Protein AF-A0A1N6FRD1-F1 (afdb_monomer_lite)

Radius of gyration: 13.16 Å; chains: 1; bounding box: 26×31×36 Å

pLDDT: mean 85.21, std 8.02, range [44.19, 94.06]

Sequence (116 aa):
MHHGQKWLKFKKDGYCGSVSIRTSSGIEFNSDPEYNDKHIHDAVLEMDPEYTYVKVIHEGFKGSSESVASIALDDNFQANQDALDNAILEGLAHQRIFREANTGAIVQFGYKLEDI

Foldseek 3Di:
DCDVVLVVVCVVLPFAFKKWFQDPVGIDIDHDPVDDCVLVVVLVCVLDVLWGMKTKGLDDDPDDQPPAAEFEDDPDSVVSNVRVVVVVVVPCVVVQWHQHNPRRIIMHIGNDPVRD

Secondary structure (DSSP, 8-state):
--SHHHHHHHHHTT-EEEEEEEETTEEEEEE-TT---HHHHHHHHHH-TT--EEEEEEE---S--TTSPEE---S-HHHHHHHHHHHHHTTHHHH-EEEETTT-PEEEEESSGGG-

Structure (mmCIF, N/CA/C/O backbone):
data_AF-A0A1N6FRD1-F1
#
_entry.id   AF-A0A1N6FRD1-F1
#
loop_
_atom_site.group_PDB
_atom_site.id
_atom_site.type_symbol
_atom_site.label_atom_id
_atom_site.label_alt_id
_atom_site.label_comp_id
_atom_site.label_asym_id
_atom_site.label_entity_id
_atom_site.label_seq_id
_atom_site.pdbx_PDB_ins_code
_atom_site.Cartn_x
_atom_site.Cartn_y
_atom_site.Cartn_z
_atom_site.occupancy
_atom_site.B_iso_or_equiv
_atom_site.auth_seq_id
_atom_site.auth_comp_id
_atom_site.auth_asym_id
_atom_site.auth_atom_id
_atom_site.pdbx_PDB_model_num
ATOM 1 N N . MET A 1 1 ? -11.134 -1.876 19.668 1.00 44.19 1 MET A N 1
ATOM 2 C CA . MET A 1 1 ? -10.025 -2.811 19.978 1.00 44.19 1 MET A CA 1
ATOM 3 C C . MET A 1 1 ? -9.856 -3.881 18.879 1.00 44.19 1 MET A C 1
ATOM 5 O O . MET A 1 1 ? -9.800 -5.063 19.189 1.00 44.19 1 MET A O 1
ATOM 9 N N . HIS A 1 2 ? -9.744 -3.511 17.593 1.00 57.19 2 HIS A N 1
ATOM 10 C CA . HIS A 1 2 ? -9.724 -4.491 16.478 1.00 57.19 2 HIS A CA 1
ATOM 11 C C . HIS 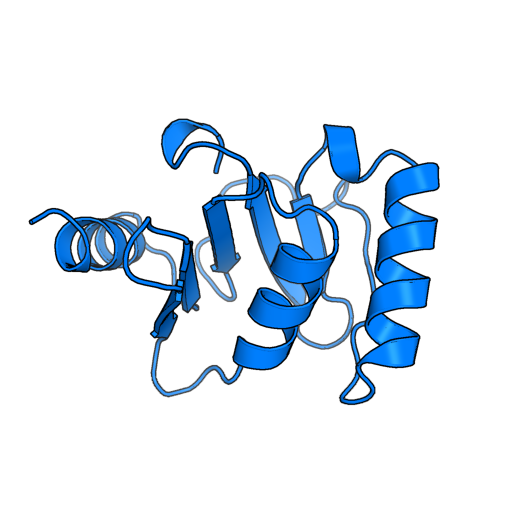A 1 2 ? -8.576 -4.268 15.476 1.00 57.19 2 HIS A C 1
ATOM 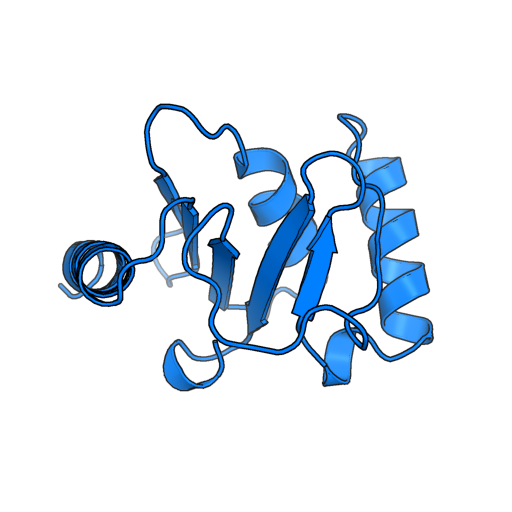13 O O . HIS A 1 2 ? -8.716 -4.569 14.295 1.00 57.19 2 HIS A O 1
ATOM 19 N N . HIS A 1 3 ? -7.454 -3.693 15.916 1.00 63.12 3 HIS A N 1
ATOM 20 C CA . HIS A 1 3 ? -6.396 -3.226 15.008 1.00 63.12 3 HIS A CA 1
ATOM 21 C C . HIS A 1 3 ? -5.334 -4.313 14.787 1.00 63.12 3 HIS A C 1
ATOM 23 O O . HIS A 1 3 ? -5.175 -4.803 13.671 1.00 63.12 3 HIS A O 1
ATOM 29 N N . GLY A 1 4 ? -4.751 -4.848 15.868 1.00 65.38 4 GLY A N 1
ATOM 30 C CA . GLY A 1 4 ? -3.848 -6.007 15.793 1.00 65.38 4 GLY A CA 1
ATOM 31 C C . GLY A 1 4 ? -4.504 -7.277 15.229 1.00 65.38 4 GLY A C 1
ATOM 32 O O . GLY A 1 4 ? -3.835 -8.109 14.629 1.00 65.38 4 GLY A O 1
ATOM 33 N N . GLN A 1 5 ? -5.830 -7.416 15.339 1.00 76.94 5 GLN A N 1
ATOM 34 C CA . GLN A 1 5 ? -6.559 -8.553 14.763 1.00 76.94 5 GLN A CA 1
ATOM 35 C C . GLN A 1 5 ? -6.529 -8.572 13.228 1.00 76.94 5 GLN A C 1
ATOM 37 O O . GLN A 1 5 ? -6.511 -9.655 12.647 1.00 76.94 5 GLN A O 1
ATOM 42 N N . LYS A 1 6 ? -6.499 -7.405 12.571 1.00 80.06 6 LYS A N 1
ATOM 43 C CA . LYS A 1 6 ? -6.466 -7.313 11.103 1.00 80.06 6 LYS A CA 1
ATOM 44 C C . LYS A 1 6 ? -5.098 -7.685 10.551 1.00 80.06 6 LYS A C 1
ATOM 46 O O . LYS A 1 6 ? -5.024 -8.466 9.611 1.00 80.06 6 LYS A O 1
ATOM 51 N N . TRP A 1 7 ? -4.032 -7.231 11.206 1.00 84.81 7 TRP A N 1
ATOM 52 C CA . TRP A 1 7 ? -2.670 -7.672 10.908 1.00 84.81 7 TRP A CA 1
ATOM 53 C C . TRP A 1 7 ? -2.485 -9.180 11.130 1.00 84.81 7 TRP A C 1
ATOM 55 O O . TRP A 1 7 ? -1.960 -9.885 10.274 1.00 84.81 7 TRP A O 1
ATOM 65 N N . LEU A 1 8 ? -3.002 -9.716 12.241 1.00 82.94 8 LEU A N 1
ATOM 66 C CA . LEU A 1 8 ? -2.982 -11.161 12.485 1.00 82.94 8 LEU A CA 1
ATOM 67 C C . LEU A 1 8 ? -3.761 -11.942 11.422 1.00 82.94 8 LEU A C 1
ATOM 69 O O . LEU A 1 8 ? -3.340 -13.034 11.051 1.00 82.94 8 LEU A O 1
ATOM 73 N N . LYS A 1 9 ? -4.890 -11.410 10.940 1.00 82.50 9 LYS A N 1
ATOM 74 C CA . LYS A 1 9 ? -5.644 -12.017 9.839 1.00 82.50 9 LYS A CA 1
ATOM 75 C C . LYS A 1 9 ? -4.843 -11.993 8.535 1.00 82.50 9 LYS A C 1
ATOM 77 O O . LYS A 1 9 ? -4.736 -13.038 7.911 1.00 82.50 9 LYS A O 1
ATOM 82 N N . PHE A 1 10 ? -4.227 -10.861 8.190 1.00 84.56 10 PHE A N 1
ATOM 83 C CA . PHE A 1 10 ? -3.366 -10.724 7.010 1.00 84.56 10 PHE A CA 1
ATOM 84 C C . PHE A 1 10 ? -2.299 -11.828 6.960 1.00 84.56 10 PHE A C 1
ATOM 86 O O . PHE A 1 10 ? -2.224 -12.568 5.981 1.00 84.56 10 PHE A O 1
ATOM 93 N N . LYS A 1 11 ? -1.582 -12.047 8.071 1.00 85.75 11 LYS A N 1
ATOM 94 C CA . LYS A 1 11 ? -0.617 -13.155 8.164 1.00 85.75 11 LYS A CA 1
ATOM 95 C C . LYS A 1 11 ? -1.270 -14.537 8.092 1.00 85.75 11 LYS A C 1
ATOM 97 O O . LYS A 1 11 ? -0.746 -15.431 7.438 1.00 85.75 11 LYS A O 1
ATOM 102 N N . LYS A 1 12 ? -2.406 -14.747 8.772 1.00 85.44 12 LYS A N 1
ATOM 103 C CA . LYS A 1 12 ? -3.127 -16.039 8.768 1.00 85.44 12 LYS A CA 1
ATOM 104 C C . LYS A 1 12 ? -3.635 -16.434 7.383 1.00 85.44 12 LYS A C 1
ATOM 106 O O . LYS A 1 12 ? -3.698 -17.625 7.093 1.00 85.44 12 LYS A O 1
ATOM 111 N N . ASP A 1 13 ? -3.980 -15.459 6.550 1.00 84.50 13 ASP A N 1
ATOM 112 C CA . ASP A 1 13 ? -4.431 -15.691 5.178 1.00 84.50 13 ASP A CA 1
ATOM 113 C C . ASP A 1 13 ? -3.266 -16.066 4.232 1.00 84.50 13 ASP A C 1
ATOM 115 O O . ASP A 1 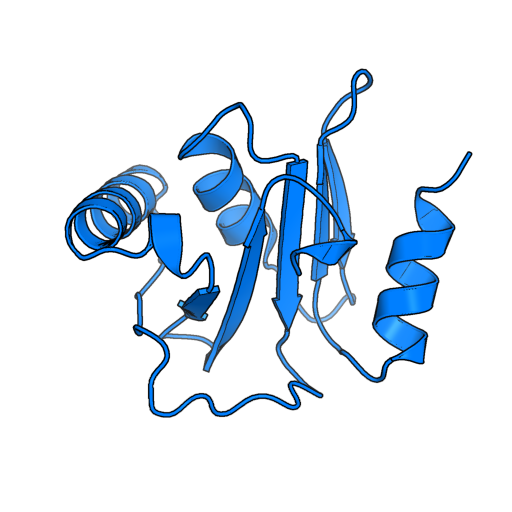13 ? -3.511 -16.519 3.104 1.00 84.50 13 ASP A O 1
ATOM 119 N N . GLY A 1 14 ? -2.025 -15.970 4.731 1.00 85.75 14 GLY A N 1
ATOM 120 C CA . GLY A 1 14 ? -0.784 -16.364 4.066 1.00 85.75 14 GLY A CA 1
ATOM 121 C C . GLY A 1 14 ? -0.059 -15.219 3.365 1.00 85.75 14 GLY A C 1
ATOM 122 O O . GLY A 1 14 ? 0.785 -15.497 2.519 1.00 85.75 14 GLY A O 1
ATOM 123 N N . TYR A 1 15 ? -0.406 -13.964 3.664 1.00 89.44 15 TYR A N 1
ATOM 124 C CA . TYR A 1 15 ? 0.228 -12.803 3.047 1.00 89.44 15 TYR A CA 1
ATOM 125 C C . TYR A 1 15 ? 1.477 -12.361 3.821 1.00 89.44 15 TYR A C 1
ATOM 127 O O . TYR A 1 15 ? 1.441 -12.282 5.053 1.00 89.44 15 TYR A O 1
ATOM 135 N N . CYS A 1 16 ? 2.532 -12.005 3.085 1.00 91.56 16 CYS A N 1
ATOM 136 C CA . CYS A 1 16 ? 3.701 -11.277 3.593 1.00 91.56 16 CYS A CA 1
ATOM 137 C C . CYS A 1 16 ? 3.695 -9.864 3.000 1.00 91.56 16 CYS A C 1
ATOM 139 O O . CYS A 1 16 ? 3.428 -9.698 1.803 1.00 91.56 16 CYS A O 1
ATOM 141 N N . GLY A 1 17 ? 3.950 -8.845 3.821 1.00 92.75 17 GLY A N 1
ATOM 142 C CA . GLY A 1 17 ? 3.901 -7.456 3.369 1.00 92.75 17 GLY A CA 1
ATOM 143 C C . GLY A 1 17 ? 3.543 -6.474 4.474 1.00 92.75 17 GLY A C 1
ATOM 144 O O . GLY A 1 17 ? 4.059 -6.547 5.589 1.00 92.75 17 GLY A O 1
ATOM 145 N N . SER A 1 18 ? 2.644 -5.542 4.171 1.00 93.25 18 SER A N 1
ATOM 146 C CA . SER A 1 18 ? 2.274 -4.471 5.093 1.00 93.25 18 SER A CA 1
ATOM 147 C C . SER A 1 18 ? 0.822 -4.017 4.941 1.00 93.25 18 SER A C 1
ATOM 149 O O . SER A 1 18 ? 0.178 -4.209 3.911 1.00 93.25 18 SER A O 1
ATOM 151 N N . VAL A 1 19 ? 0.270 -3.419 5.995 1.00 92.31 19 VAL A N 1
ATOM 152 C CA . VAL A 1 19 ? -1.111 -2.931 6.058 1.00 92.31 19 VAL A CA 1
ATOM 153 C C . VAL A 1 19 ? -1.189 -1.620 6.837 1.00 92.31 19 VAL A C 1
ATOM 155 O O . VAL A 1 19 ? -0.656 -1.512 7.945 1.00 92.31 19 VAL A O 1
ATOM 158 N N . SER A 1 20 ? -1.911 -0.647 6.285 1.00 91.62 20 SER A N 1
ATOM 159 C CA . SER A 1 20 ? -2.317 0.574 6.975 1.00 91.62 20 SER A CA 1
ATOM 160 C C . SER A 1 20 ? -3.820 0.644 7.152 1.00 91.62 20 SER A C 1
ATOM 162 O O . SER A 1 20 ? -4.594 0.231 6.286 1.00 91.62 20 SER A O 1
ATOM 164 N N . ILE A 1 21 ? -4.230 1.200 8.289 1.00 90.00 21 ILE A N 1
ATOM 165 C CA . ILE A 1 21 ? -5.631 1.436 8.621 1.00 90.00 21 ILE A CA 1
ATOM 166 C C . ILE A 1 21 ? -5.769 2.872 9.123 1.00 90.00 21 ILE A C 1
ATOM 168 O O . ILE A 1 21 ? -5.202 3.229 10.156 1.00 90.00 21 ILE A O 1
ATOM 172 N N . ARG A 1 22 ? -6.552 3.692 8.421 1.00 87.56 22 ARG A N 1
ATOM 173 C CA . ARG A 1 22 ? -6.960 5.018 8.894 1.00 87.56 22 ARG A CA 1
ATOM 174 C C . ARG A 1 22 ? -8.154 4.857 9.832 1.00 87.56 22 ARG A C 1
ATOM 176 O O . ARG A 1 22 ? -9.166 4.240 9.500 1.00 87.56 22 ARG A O 1
ATOM 183 N N . THR A 1 23 ? -8.028 5.417 11.026 1.00 82.88 23 THR A N 1
ATOM 184 C CA . THR A 1 23 ? -9.063 5.442 12.063 1.00 82.88 23 THR A CA 1
ATOM 185 C C . THR A 1 23 ? -9.303 6.879 12.515 1.00 82.88 23 THR A C 1
ATOM 187 O O . THR A 1 23 ? -8.515 7.777 12.220 1.00 82.88 23 THR A O 1
ATOM 190 N N . SER A 1 24 ? -10.348 7.107 13.312 1.00 81.19 24 SER A N 1
ATOM 191 C CA . SER A 1 24 ? -10.585 8.405 13.960 1.00 81.19 24 SER A CA 1
ATOM 192 C C . SER A 1 24 ? -9.436 8.865 14.870 1.00 81.19 24 SER A C 1
ATOM 194 O O . SER A 1 24 ? -9.384 10.031 15.241 1.00 81.19 24 SER A O 1
ATOM 196 N N . SER A 1 25 ? -8.541 7.954 15.267 1.00 81.50 25 SER A N 1
ATOM 197 C CA . SER A 1 25 ? -7.403 8.226 16.151 1.00 81.50 25 SER A CA 1
ATOM 198 C C . SER A 1 25 ? -6.075 8.397 15.402 1.00 81.50 25 SER A C 1
ATOM 200 O O . SER A 1 25 ? -5.057 8.628 16.047 1.00 81.50 25 SER A O 1
ATOM 202 N N . GLY A 1 26 ? -6.074 8.290 14.069 1.00 84.69 26 GLY A N 1
ATOM 203 C CA . GLY A 1 26 ? -4.881 8.384 13.225 1.00 84.69 26 GLY A CA 1
ATOM 204 C C . GLY A 1 26 ? -4.723 7.192 12.280 1.00 84.69 26 GLY A C 1
ATOM 205 O O . GLY A 1 26 ? -5.619 6.353 12.159 1.00 84.69 26 GLY A O 1
ATOM 206 N N . ILE A 1 27 ? -3.575 7.131 11.604 1.00 87.06 27 ILE A N 1
ATOM 207 C CA . ILE A 1 27 ? -3.200 6.032 10.706 1.00 87.06 27 ILE A CA 1
ATOM 208 C C . ILE A 1 27 ? -2.304 5.062 11.473 1.00 87.06 27 ILE A C 1
ATOM 210 O O . ILE A 1 27 ? -1.276 5.453 12.022 1.00 87.06 27 ILE A O 1
ATOM 214 N N . GLU A 1 28 ? -2.691 3.792 11.501 1.00 88.81 28 GLU A N 1
ATOM 215 C CA . GLU A 1 28 ? -1.877 2.714 12.053 1.00 88.81 28 GLU A CA 1
ATOM 216 C C . GLU A 1 28 ? -1.239 1.919 10.925 1.00 88.81 28 GLU A C 1
ATOM 218 O O . GLU A 1 28 ? -1.948 1.388 10.074 1.00 88.81 28 GLU A O 1
ATOM 223 N N . PHE A 1 29 ? 0.082 1.787 10.967 1.00 90.12 29 PHE A N 1
ATOM 224 C CA . PHE A 1 29 ? 0.869 1.025 10.004 1.00 90.12 29 PHE A CA 1
ATOM 225 C C . PHE A 1 29 ? 1.453 -0.219 10.677 1.00 90.12 29 PHE A C 1
ATOM 227 O O . PHE A 1 29 ? 2.066 -0.128 11.741 1.00 90.12 29 PHE A O 1
ATOM 234 N N . ASN A 1 30 ? 1.262 -1.383 10.060 1.00 91.12 30 ASN A N 1
ATOM 235 C CA . ASN A 1 30 ? 1.888 -2.642 10.455 1.00 91.12 30 ASN A CA 1
ATOM 236 C C . ASN A 1 30 ? 2.589 -3.235 9.234 1.00 91.12 30 ASN A C 1
ATOM 238 O O . ASN A 1 30 ? 2.005 -3.281 8.157 1.00 91.12 30 ASN A O 1
ATOM 242 N N . SER A 1 31 ? 3.817 -3.710 9.403 1.00 90.69 31 SER A N 1
ATOM 243 C CA . SER A 1 31 ? 4.621 -4.273 8.318 1.00 90.69 31 SER A CA 1
ATOM 244 C C . SER A 1 31 ? 5.432 -5.449 8.819 1.00 90.69 31 SER A C 1
ATOM 246 O O . SER A 1 31 ? 5.809 -5.492 9.996 1.00 90.69 31 SER A O 1
ATOM 248 N N . ASP A 1 32 ? 5.723 -6.392 7.929 1.00 90.31 32 ASP A N 1
ATOM 249 C CA . ASP A 1 32 ? 6.830 -7.307 8.156 1.00 90.31 32 ASP A CA 1
ATOM 250 C C . ASP A 1 32 ? 8.156 -6.517 8.112 1.00 90.31 32 ASP A C 1
ATOM 252 O O . ASP A 1 32 ? 8.262 -5.528 7.379 1.00 90.31 32 ASP A O 1
ATOM 256 N N . PRO A 1 33 ? 9.164 -6.890 8.928 1.00 85.25 33 PRO A N 1
ATOM 257 C CA . PRO A 1 33 ? 10.369 -6.076 9.132 1.00 85.25 33 PRO A CA 1
ATOM 258 C C . PRO A 1 33 ? 11.225 -5.879 7.877 1.00 85.25 33 PRO A C 1
ATOM 260 O O . PRO A 1 33 ? 12.051 -4.973 7.835 1.00 85.25 33 PRO A O 1
ATOM 263 N N . GLU A 1 34 ? 11.067 -6.762 6.895 1.00 86.62 34 GLU A N 1
ATOM 264 C CA . GLU A 1 34 ? 11.823 -6.766 5.645 1.00 86.62 34 GLU A CA 1
ATOM 265 C C . GLU A 1 34 ? 11.259 -5.816 4.580 1.00 86.62 34 GLU A C 1
ATOM 267 O O . GLU A 1 34 ? 11.977 -5.474 3.643 1.00 86.62 34 GLU A O 1
ATOM 272 N N . TYR A 1 35 ? 10.018 -5.340 4.742 1.00 86.25 35 TYR A N 1
ATOM 273 C CA . TYR A 1 35 ? 9.372 -4.441 3.787 1.00 86.25 35 TYR A CA 1
ATOM 274 C C . TYR A 1 35 ? 9.261 -3.024 4.346 1.00 86.25 35 TYR A C 1
ATOM 276 O O . TYR A 1 35 ? 8.820 -2.804 5.477 1.00 86.25 35 TYR A O 1
ATOM 284 N N . ASN A 1 36 ? 9.651 -2.043 3.532 1.00 84.19 36 ASN A N 1
ATOM 285 C CA . ASN A 1 36 ? 9.593 -0.622 3.869 1.00 84.19 36 ASN A CA 1
ATOM 286 C C . ASN A 1 36 ? 8.583 0.112 2.981 1.00 84.19 36 ASN A C 1
ATOM 288 O O . ASN A 1 36 ? 8.922 1.011 2.214 1.00 84.19 36 ASN A O 1
ATOM 292 N N . ASP A 1 37 ? 7.317 -0.274 3.095 1.00 89.94 37 ASP A N 1
ATOM 293 C CA . ASP A 1 37 ? 6.276 0.192 2.176 1.00 89.94 37 ASP A CA 1
ATOM 294 C C . ASP A 1 37 ? 5.592 1.486 2.633 1.00 89.94 37 ASP A C 1
ATOM 296 O O . ASP A 1 37 ? 4.633 1.920 2.003 1.00 89.94 37 ASP A O 1
ATOM 300 N N . LYS A 1 38 ? 6.015 2.111 3.744 1.00 88.44 38 LYS A N 1
ATOM 301 C CA . LYS A 1 38 ? 5.263 3.222 4.363 1.00 88.44 38 LYS A CA 1
ATOM 302 C C . LYS A 1 38 ? 4.946 4.347 3.366 1.00 88.44 38 LYS A C 1
ATOM 304 O O . LYS A 1 38 ? 3.844 4.883 3.383 1.00 88.44 38 LYS A O 1
ATOM 309 N N . HIS A 1 39 ? 5.883 4.650 2.473 1.00 87.00 39 HIS A N 1
ATOM 310 C CA . HIS A 1 39 ? 5.717 5.641 1.412 1.00 87.00 39 HIS A CA 1
ATOM 311 C C . HIS A 1 39 ? 4.562 5.305 0.447 1.00 87.00 39 HIS A C 1
ATOM 313 O O . HIS A 1 39 ? 3.832 6.208 0.051 1.00 87.00 39 HIS A O 1
ATOM 319 N N . ILE A 1 40 ? 4.343 4.022 0.130 1.00 90.25 40 ILE A N 1
ATOM 320 C CA . ILE A 1 40 ? 3.217 3.542 -0.690 1.00 90.25 40 ILE A CA 1
ATOM 321 C C . ILE A 1 40 ? 1.897 3.793 0.042 1.00 90.25 40 ILE A C 1
ATOM 323 O O . ILE A 1 40 ? 0.949 4.312 -0.540 1.00 90.25 40 ILE A O 1
ATOM 327 N N . HIS A 1 41 ? 1.836 3.448 1.332 1.00 92.06 41 HIS A N 1
ATOM 328 C CA . HIS A 1 41 ? 0.632 3.658 2.143 1.00 92.06 41 HIS A CA 1
ATOM 329 C C . HIS A 1 41 ? 0.277 5.133 2.264 1.00 92.06 41 HIS A C 1
ATOM 331 O O . HIS A 1 41 ? -0.888 5.486 2.102 1.00 92.06 41 HIS A O 1
ATOM 337 N N . ASP A 1 42 ? 1.274 5.978 2.525 1.00 89.25 42 ASP A N 1
ATOM 338 C CA . ASP A 1 42 ? 1.082 7.422 2.604 1.00 89.25 42 ASP A CA 1
ATOM 339 C C . ASP A 1 42 ? 0.584 7.960 1.254 1.00 89.25 42 ASP A C 1
ATOM 341 O O . ASP A 1 42 ? -0.438 8.633 1.213 1.00 89.25 42 ASP A O 1
ATOM 345 N N . ALA A 1 43 ? 1.230 7.589 0.142 1.00 88.69 43 ALA A N 1
ATOM 346 C CA . ALA A 1 43 ? 0.838 8.053 -1.185 1.00 88.69 43 ALA A CA 1
ATOM 347 C C . ALA A 1 43 ? -0.608 7.665 -1.544 1.00 88.69 43 ALA A C 1
ATOM 349 O O . ALA A 1 43 ? -1.353 8.502 -2.046 1.00 88.69 43 ALA A O 1
ATOM 350 N N . VAL A 1 44 ? -1.026 6.431 -1.244 1.00 90.00 44 VAL A N 1
ATOM 351 C CA . VAL A 1 44 ? -2.390 5.960 -1.532 1.00 90.00 44 VAL A CA 1
ATOM 352 C C . VAL A 1 44 ? -3.433 6.626 -0.635 1.00 90.00 44 VAL A C 1
ATOM 354 O O . VAL A 1 44 ? -4.512 6.982 -1.099 1.00 90.00 44 VAL A O 1
ATOM 357 N N . LEU A 1 45 ? -3.137 6.806 0.653 1.00 89.50 45 LEU A N 1
ATOM 358 C CA . LEU A 1 45 ? -4.064 7.448 1.588 1.00 89.50 45 LEU A CA 1
ATOM 359 C C . LEU A 1 45 ? -4.235 8.952 1.320 1.00 89.50 45 LEU A C 1
ATOM 361 O O . LEU A 1 45 ? -5.249 9.515 1.738 1.00 89.50 45 LEU A O 1
ATOM 365 N N . GLU A 1 46 ? -3.280 9.592 0.647 1.00 88.25 46 GLU A N 1
ATOM 366 C CA . GLU A 1 46 ? -3.374 10.994 0.219 1.00 88.25 46 GLU A CA 1
ATOM 367 C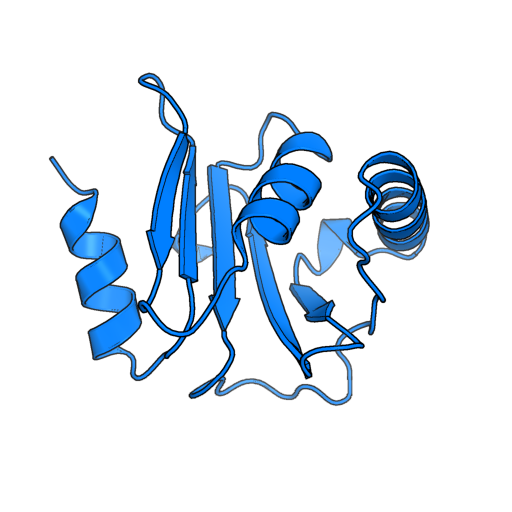 C . GLU A 1 46 ? -4.258 11.178 -1.027 1.00 88.25 46 GLU A C 1
ATOM 369 O O . GLU A 1 46 ? -4.894 12.222 -1.150 1.00 88.25 46 GLU A O 1
ATOM 374 N N . MET A 1 47 ? -4.387 10.157 -1.889 1.00 86.25 47 MET A N 1
ATOM 375 C CA . MET A 1 47 ? -5.252 10.208 -3.083 1.00 86.25 47 MET A CA 1
ATOM 376 C C . MET A 1 47 ? -6.722 10.487 -2.737 1.00 86.25 47 MET A C 1
ATOM 378 O O . MET A 1 47 ? -7.418 11.192 -3.463 1.00 86.25 47 MET A O 1
ATOM 382 N N . ASP A 1 48 ? -7.217 9.886 -1.649 1.00 85.44 48 ASP A N 1
ATOM 383 C CA . ASP A 1 48 ? -8.591 10.064 -1.182 1.00 85.44 48 ASP A CA 1
ATOM 384 C C . ASP A 1 48 ? -8.638 10.035 0.361 1.00 85.44 48 ASP A C 1
ATOM 386 O O . ASP A 1 48 ? -8.278 9.024 0.987 1.00 85.44 48 ASP A O 1
ATOM 390 N N . PRO A 1 49 ? -9.105 11.116 1.018 1.00 84.62 49 PRO A N 1
ATOM 391 C CA . PRO A 1 49 ? -9.270 11.149 2.470 1.00 84.62 49 PRO A CA 1
ATOM 392 C C . PRO A 1 49 ? -10.278 10.109 2.986 1.00 84.62 49 PRO A C 1
ATOM 394 O O . PRO A 1 49 ? -10.229 9.735 4.162 1.00 84.62 49 PRO A O 1
ATOM 397 N N . GLU A 1 50 ? -11.179 9.619 2.134 1.00 86.69 50 GLU A N 1
ATOM 398 C CA . GLU A 1 50 ? -12.136 8.579 2.484 1.00 86.69 50 GLU A CA 1
ATOM 399 C C . GLU A 1 50 ? -11.502 7.182 2.508 1.00 86.69 50 GLU A C 1
ATOM 401 O O . GLU A 1 50 ? -12.015 6.318 3.223 1.00 86.69 50 GLU A O 1
ATOM 406 N N . TYR A 1 51 ? -10.375 6.929 1.825 1.00 88.50 51 TYR A N 1
ATOM 407 C CA . TYR A 1 51 ? -9.704 5.629 1.929 1.00 88.50 51 TYR A CA 1
ATOM 408 C C . TYR A 1 51 ? -9.299 5.342 3.373 1.00 88.50 51 TYR A C 1
ATOM 410 O O . TYR A 1 51 ? -8.669 6.153 4.060 1.00 88.50 51 TYR A O 1
ATOM 418 N N . THR A 1 52 ? -9.678 4.152 3.840 1.00 89.25 52 THR A N 1
ATOM 419 C CA . THR A 1 52 ? -9.460 3.727 5.223 1.00 89.25 52 THR A CA 1
ATOM 420 C C . THR A 1 52 ? -8.533 2.533 5.351 1.00 89.25 52 THR A C 1
ATOM 422 O O . THR A 1 52 ? -8.008 2.304 6.440 1.00 89.25 52 THR A O 1
ATOM 425 N N . TYR A 1 53 ? -8.293 1.792 4.270 1.00 90.00 53 TYR A N 1
ATOM 426 C CA . TYR A 1 53 ? -7.398 0.645 4.271 1.00 90.00 53 TYR A CA 1
ATOM 427 C C . TYR A 1 53 ? -6.475 0.652 3.066 1.00 90.00 53 TYR A C 1
ATOM 429 O O . TYR A 1 53 ? -6.915 0.895 1.945 1.00 90.00 53 TYR A O 1
ATOM 437 N N . VAL A 1 54 ? -5.221 0.286 3.308 1.00 92.50 54 VAL A N 1
ATOM 438 C CA . VAL A 1 54 ? -4.234 -0.026 2.274 1.00 92.50 54 VAL A CA 1
ATOM 439 C C . VAL A 1 54 ? -3.495 -1.280 2.712 1.00 92.50 54 VAL A C 1
ATOM 441 O O . VAL A 1 54 ? -3.095 -1.392 3.870 1.00 92.50 54 VAL A O 1
ATOM 444 N N . LYS A 1 55 ? -3.316 -2.239 1.813 1.00 92.50 55 LYS A N 1
ATOM 445 C CA . LYS A 1 55 ? -2.450 -3.395 2.027 1.00 92.50 55 LYS A CA 1
ATOM 446 C C . LYS A 1 55 ? -1.506 -3.553 0.848 1.00 92.50 55 LYS A C 1
ATOM 448 O O . LYS A 1 55 ? -1.910 -3.405 -0.302 1.00 92.50 55 LYS A O 1
ATOM 453 N N . VAL A 1 56 ? -0.261 -3.870 1.157 1.00 94.06 56 VAL A N 1
ATOM 454 C CA . VAL A 1 56 ? 0.795 -4.163 0.196 1.00 94.06 56 VAL A CA 1
ATOM 455 C C . VAL A 1 56 ? 1.187 -5.614 0.421 1.00 94.06 56 VAL A C 1
ATOM 457 O O . VAL A 1 56 ? 1.498 -6.012 1.542 1.00 94.06 56 VAL A O 1
ATOM 460 N N . ILE A 1 57 ? 1.089 -6.423 -0.626 1.00 94.06 57 ILE A N 1
ATOM 461 C CA . ILE A 1 57 ? 1.306 -7.866 -0.595 1.00 94.06 57 ILE A CA 1
ATOM 462 C C . ILE A 1 57 ? 2.515 -8.169 -1.471 1.00 94.06 57 ILE A C 1
ATOM 464 O O . ILE A 1 57 ? 2.436 -8.065 -2.695 1.00 94.06 57 ILE A O 1
ATOM 468 N N . HIS A 1 58 ? 3.616 -8.568 -0.844 1.00 92.81 58 HIS A N 1
ATOM 469 C CA . HIS A 1 58 ? 4.826 -9.020 -1.532 1.00 92.81 58 HIS A CA 1
ATOM 470 C C . HIS A 1 58 ? 4.767 -10.521 -1.826 1.00 92.81 58 HIS A C 1
ATOM 472 O O . HIS A 1 58 ? 5.205 -10.964 -2.885 1.00 92.81 58 HIS A O 1
ATOM 478 N N . GLU A 1 59 ? 4.140 -11.305 -0.942 1.00 89.94 59 GLU A N 1
ATOM 479 C CA . GLU A 1 59 ? 3.963 -12.748 -1.127 1.00 89.94 59 GLU A CA 1
ATOM 480 C C . GLU A 1 59 ? 2.553 -13.214 -0.748 1.00 89.94 59 GLU A C 1
ATOM 482 O O . GLU A 1 59 ? 1.884 -12.631 0.106 1.00 89.94 59 GLU A O 1
ATOM 487 N N . GLY A 1 60 ? 2.101 -14.302 -1.378 1.00 86.81 60 GLY A N 1
ATOM 488 C CA . GLY A 1 60 ? 0.839 -14.964 -1.037 1.00 86.81 60 GLY A CA 1
ATOM 489 C C . GLY A 1 60 ? -0.407 -14.407 -1.731 1.00 86.81 60 GLY A C 1
ATOM 490 O O . GLY A 1 60 ? -1.510 -14.867 -1.434 1.00 86.81 60 GLY A O 1
ATOM 491 N N . PHE A 1 61 ? -0.271 -13.455 -2.664 1.00 87.75 61 PHE A N 1
ATOM 492 C CA . PHE A 1 61 ? -1.396 -12.967 -3.469 1.00 87.75 61 PHE A CA 1
ATOM 493 C C . PHE A 1 61 ? -2.023 -14.106 -4.293 1.00 87.75 61 PHE A C 1
ATOM 495 O O . PHE A 1 61 ? -1.333 -14.808 -5.028 1.00 87.75 61 PHE A O 1
ATOM 502 N N . LYS A 1 62 ? -3.344 -14.293 -4.164 1.00 83.62 62 LYS A N 1
ATOM 503 C CA . LYS A 1 62 ? -4.096 -15.400 -4.795 1.00 83.62 62 LYS A CA 1
ATOM 504 C C . LYS A 1 62 ? -4.858 -14.988 -6.061 1.00 83.62 62 LYS A C 1
ATOM 506 O O . LYS A 1 62 ? -5.488 -15.838 -6.683 1.00 83.62 62 LYS A O 1
ATOM 511 N N . GLY A 1 63 ? -4.863 -13.699 -6.404 1.00 82.12 63 GLY A N 1
ATOM 512 C CA . GLY A 1 63 ? -5.523 -13.186 -7.605 1.00 82.12 63 GLY A CA 1
ATOM 513 C C . GLY A 1 63 ? -4.643 -13.294 -8.851 1.00 82.12 63 GLY A C 1
ATOM 514 O O . GLY A 1 63 ? -3.452 -13.588 -8.762 1.00 82.12 63 GLY A O 1
ATOM 515 N N . SER A 1 64 ? -5.225 -13.021 -10.022 1.00 78.69 64 SER A N 1
ATOM 516 C CA . SER A 1 64 ? -4.438 -12.869 -11.250 1.00 78.69 64 SER A CA 1
ATOM 517 C C . SER A 1 64 ? -3.811 -11.478 -11.291 1.00 78.69 64 SER A C 1
ATOM 519 O O . SER A 1 64 ? -4.519 -10.478 -11.190 1.00 78.69 64 SER A O 1
ATOM 521 N N . SER A 1 65 ? -2.488 -11.411 -11.424 1.00 73.12 65 SER A N 1
ATOM 522 C CA . SER A 1 65 ? -1.734 -10.157 -11.530 1.00 73.12 65 SER A CA 1
ATOM 523 C C . SER A 1 65 ? -1.586 -9.659 -12.973 1.00 73.12 65 SER A C 1
ATOM 525 O O . SER A 1 65 ? -1.145 -8.533 -13.176 1.00 73.12 65 SER A O 1
ATOM 527 N N . GLU A 1 66 ? -1.971 -10.458 -13.976 1.00 71.69 66 GLU A N 1
ATOM 528 C CA . GLU A 1 66 ? -1.777 -10.138 -15.402 1.00 71.69 66 GLU A CA 1
ATOM 529 C C . GLU A 1 66 ? -2.659 -8.981 -15.893 1.00 71.69 66 GLU A C 1
ATOM 531 O O . GLU A 1 66 ? -2.293 -8.283 -16.834 1.00 71.69 66 GLU A O 1
ATOM 536 N N . SER A 1 67 ? -3.811 -8.760 -15.255 1.00 75.94 67 SER A N 1
ATOM 537 C CA . SER A 1 67 ? -4.747 -7.678 -15.588 1.00 75.94 67 SER A CA 1
ATOM 538 C C . SER A 1 67 ? -4.654 -6.478 -14.644 1.00 75.94 67 SER A C 1
ATOM 540 O O . SER A 1 67 ? -5.473 -5.567 -14.740 1.00 75.94 67 SER A O 1
ATOM 542 N N . VAL A 1 68 ? -3.717 -6.496 -13.695 1.00 85.88 68 VAL A N 1
ATOM 543 C CA . VAL A 1 68 ? -3.554 -5.432 -12.703 1.00 85.88 68 VAL A CA 1
ATOM 544 C C . VAL A 1 68 ? -2.631 -4.362 -13.279 1.00 85.88 68 VAL A C 1
ATOM 546 O O . VAL A 1 68 ? -1.515 -4.663 -13.709 1.00 85.88 68 VAL A O 1
ATOM 549 N N . ALA A 1 69 ? -3.092 -3.108 -13.280 1.00 88.25 69 ALA A N 1
ATOM 550 C CA . ALA A 1 69 ? -2.292 -1.981 -13.746 1.00 88.25 69 ALA A CA 1
ATOM 551 C C . ALA A 1 69 ? -0.961 -1.922 -12.987 1.00 88.25 69 ALA A C 1
ATOM 553 O O . ALA A 1 69 ? -0.929 -2.081 -11.767 1.00 88.25 69 ALA A O 1
ATOM 554 N N . SER A 1 70 ? 0.137 -1.722 -13.711 1.00 90.75 70 SER A N 1
ATOM 555 C CA . SER A 1 70 ? 1.466 -1.589 -13.113 1.00 90.75 70 SER A CA 1
ATOM 556 C C . SER A 1 70 ? 1.837 -0.116 -13.003 1.00 90.75 70 SER A C 1
ATOM 558 O O . SER A 1 70 ? 1.807 0.596 -14.003 1.00 90.75 70 SER A O 1
ATOM 560 N N . ILE A 1 71 ? 2.179 0.327 -11.795 1.00 91.31 71 ILE A N 1
ATOM 561 C CA . ILE A 1 71 ? 2.510 1.719 -11.471 1.00 91.31 71 ILE A CA 1
ATOM 562 C C . ILE A 1 71 ? 3.880 1.721 -10.807 1.00 91.31 71 ILE A C 1
ATOM 564 O O . ILE A 1 71 ? 4.104 0.967 -9.864 1.00 91.31 71 ILE A O 1
ATOM 568 N N . ALA A 1 72 ? 4.798 2.541 -11.306 1.00 89.69 72 ALA A N 1
ATOM 569 C CA . ALA A 1 72 ? 6.082 2.753 -10.654 1.00 89.69 72 ALA A CA 1
ATOM 570 C C . ALA A 1 72 ? 5.916 3.812 -9.565 1.00 89.69 72 ALA A C 1
ATOM 572 O O . ALA A 1 72 ? 5.422 4.904 -9.847 1.00 89.69 72 ALA A O 1
ATOM 573 N N . LEU A 1 73 ? 6.308 3.467 -8.340 1.00 87.25 73 LEU A N 1
ATOM 574 C CA . LEU A 1 73 ? 6.424 4.420 -7.242 1.00 87.25 73 LEU A CA 1
ATOM 575 C C . LEU A 1 73 ? 7.899 4.557 -6.864 1.00 87.25 73 LEU A C 1
ATOM 577 O O . LEU A 1 73 ? 8.611 3.559 -6.745 1.00 87.25 73 LEU A O 1
ATOM 581 N N . ASP A 1 74 ? 8.350 5.789 -6.669 1.00 81.38 74 ASP A N 1
ATOM 582 C CA . ASP A 1 74 ? 9.715 6.137 -6.286 1.00 81.38 74 ASP A CA 1
ATOM 583 C C . ASP A 1 74 ? 9.749 6.850 -4.920 1.00 81.38 74 ASP A C 1
ATOM 585 O O . ASP A 1 74 ? 8.732 7.052 -4.260 1.00 81.38 74 ASP A O 1
ATOM 589 N N . ASP A 1 75 ? 10.933 7.243 -4.443 1.00 76.06 75 ASP A N 1
ATOM 590 C CA . ASP A 1 75 ? 11.080 7.971 -3.171 1.00 76.06 75 ASP A CA 1
ATOM 591 C C . ASP A 1 75 ? 10.549 9.421 -3.227 1.00 76.06 75 ASP A C 1
ATOM 593 O O . ASP A 1 75 ? 10.553 10.139 -2.222 1.00 76.06 75 ASP A O 1
ATOM 597 N N . ASN A 1 76 ? 10.108 9.891 -4.398 1.00 84.62 76 ASN A N 1
ATOM 598 C CA . ASN A 1 76 ? 9.589 11.239 -4.579 1.00 84.62 76 ASN A CA 1
ATOM 599 C C . ASN A 1 76 ? 8.065 11.267 -4.412 1.00 84.62 76 ASN A C 1
ATOM 601 O O . ASN A 1 76 ? 7.315 10.843 -5.285 1.00 84.62 76 ASN A O 1
ATOM 605 N N . PHE A 1 77 ? 7.608 11.855 -3.304 1.00 80.88 77 PHE A N 1
ATOM 606 C CA . PHE A 1 77 ? 6.182 11.987 -3.003 1.00 80.88 77 PHE A CA 1
ATOM 607 C C . PHE A 1 77 ? 5.380 12.658 -4.129 1.00 80.88 77 PHE A C 1
ATOM 609 O O . PHE A 1 77 ? 4.311 12.168 -4.475 1.00 80.88 77 PHE A O 1
ATOM 616 N N . GLN A 1 78 ? 5.891 13.743 -4.723 1.00 84.81 78 GLN A N 1
ATOM 617 C CA . GLN A 1 78 ? 5.179 14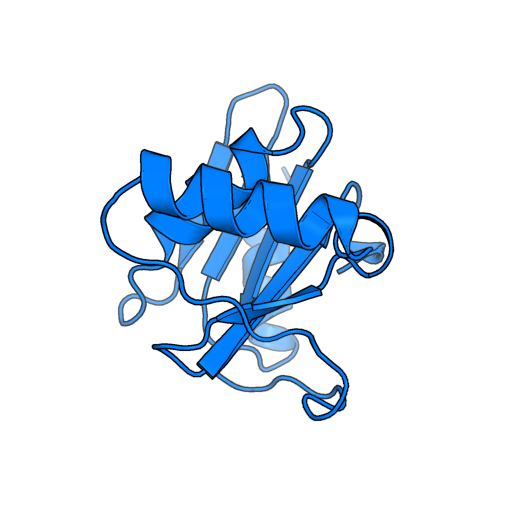.466 -5.780 1.00 84.81 78 GLN A CA 1
ATOM 618 C C . GLN A 1 78 ? 5.021 13.592 -7.029 1.00 84.81 78 GLN A C 1
ATOM 620 O O . GLN A 1 78 ? 3.918 13.473 -7.547 1.00 84.81 78 GLN A O 1
ATOM 625 N N . ALA A 1 79 ? 6.095 12.919 -7.453 1.00 85.38 79 ALA A N 1
ATOM 626 C CA . ALA A 1 79 ? 6.050 12.008 -8.595 1.00 85.38 79 ALA A CA 1
ATOM 627 C C . ALA A 1 79 ? 5.076 10.840 -8.363 1.00 85.38 79 ALA A C 1
ATOM 629 O O . ALA A 1 79 ? 4.315 10.488 -9.264 1.00 85.38 79 ALA A O 1
ATOM 630 N N . ASN A 1 80 ? 5.033 10.300 -7.140 1.00 87.31 80 ASN A N 1
ATOM 631 C CA . ASN A 1 80 ? 4.072 9.264 -6.765 1.00 87.31 80 ASN A CA 1
ATOM 632 C C . ASN A 1 80 ? 2.626 9.755 -6.845 1.00 87.31 80 ASN A C 1
ATOM 634 O O . ASN A 1 80 ? 1.772 9.016 -7.325 1.00 87.31 80 ASN A O 1
ATOM 638 N N . GLN A 1 81 ? 2.344 10.979 -6.383 1.00 87.38 81 GLN A N 1
ATOM 639 C CA . GLN A 1 81 ? 1.003 11.559 -6.499 1.00 87.38 81 GLN A CA 1
ATOM 640 C C . GLN A 1 81 ? 0.609 11.725 -7.967 1.00 87.38 81 GLN A C 1
ATOM 642 O O . GLN A 1 81 ? -0.438 11.229 -8.364 1.00 87.38 81 GLN A O 1
ATOM 647 N N . ASP A 1 82 ? 1.486 12.295 -8.797 1.00 88.00 82 ASP A N 1
ATOM 648 C CA . ASP A 1 82 ? 1.232 12.442 -10.233 1.00 88.00 82 ASP A CA 1
ATOM 649 C C . ASP A 1 82 ? 0.990 11.081 -10.923 1.00 88.00 82 ASP A C 1
ATOM 651 O O . ASP A 1 82 ? 0.092 10.947 -11.757 1.00 88.00 82 ASP A O 1
ATOM 655 N N . ALA A 1 83 ? 1.755 1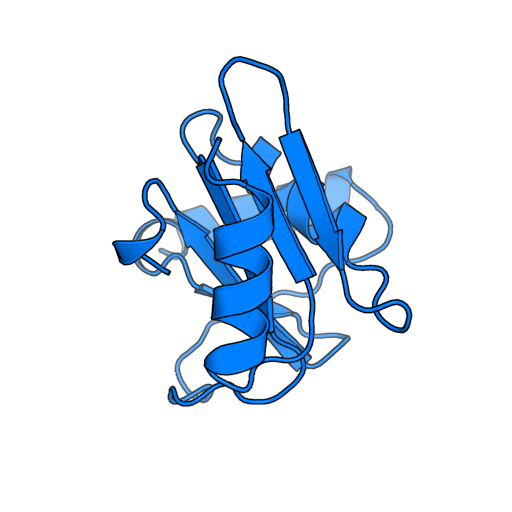0.040 -10.577 1.00 88.31 83 ALA A N 1
ATOM 656 C CA . ALA A 1 83 ? 1.569 8.694 -11.122 1.00 88.31 83 ALA A CA 1
ATOM 657 C C . ALA A 1 83 ? 0.219 8.079 -10.711 1.00 88.31 83 ALA A C 1
ATOM 659 O O . ALA A 1 83 ? -0.487 7.503 -11.544 1.00 88.31 83 ALA A O 1
ATOM 660 N N . LEU A 1 84 ? -0.156 8.223 -9.439 1.00 88.88 84 LEU A N 1
ATOM 661 C CA . LEU A 1 84 ? -1.404 7.694 -8.895 1.00 88.88 84 LEU A CA 1
ATOM 662 C C . LEU A 1 84 ? -2.633 8.458 -9.408 1.00 88.88 84 LEU A C 1
ATOM 664 O O . LEU A 1 84 ? -3.633 7.824 -9.742 1.00 88.88 84 LEU A O 1
ATOM 668 N N . ASP A 1 85 ? -2.553 9.781 -9.546 1.00 86.62 85 ASP A N 1
ATOM 669 C CA . ASP A 1 85 ? -3.619 10.615 -10.113 1.00 86.62 85 ASP A CA 1
ATOM 670 C C . ASP A 1 85 ? -3.881 10.273 -11.582 1.00 86.62 85 ASP A C 1
ATOM 672 O O . ASP A 1 85 ? -5.030 10.085 -11.992 1.00 86.62 85 ASP A O 1
ATOM 676 N N . ASN A 1 86 ? -2.821 10.110 -12.380 1.00 87.25 86 ASN A N 1
ATOM 677 C CA . ASN A 1 86 ? -2.963 9.649 -13.760 1.00 87.25 86 ASN A CA 1
ATOM 678 C C . ASN A 1 86 ? -3.620 8.264 -13.814 1.00 87.25 86 ASN A C 1
ATOM 680 O O . ASN A 1 86 ? -4.567 8.057 -14.572 1.00 87.25 86 ASN A O 1
ATOM 684 N N . ALA A 1 87 ? -3.201 7.341 -12.947 1.00 86.12 87 ALA A N 1
ATOM 685 C CA . ALA A 1 87 ? -3.811 6.021 -12.876 1.00 86.12 87 ALA A CA 1
ATOM 686 C C . ALA A 1 87 ? -5.290 6.073 -12.439 1.00 86.12 87 ALA A C 1
ATOM 688 O O . ALA A 1 87 ? -6.103 5.290 -12.938 1.00 86.12 87 ALA A O 1
ATOM 689 N N . ILE A 1 88 ? -5.684 6.998 -11.550 1.00 84.75 88 ILE A N 1
ATOM 690 C CA . ILE A 1 88 ? -7.098 7.227 -11.194 1.00 84.75 88 ILE A CA 1
ATOM 691 C C . ILE A 1 88 ? -7.912 7.580 -12.436 1.00 84.75 88 ILE A C 1
ATOM 693 O O . ILE A 1 88 ? -8.980 6.993 -12.636 1.00 84.75 88 ILE A O 1
ATOM 697 N N . LEU A 1 89 ? -7.407 8.492 -13.271 1.00 81.56 89 LEU A N 1
ATOM 698 C CA . LEU A 1 89 ? -8.059 8.887 -14.523 1.00 81.56 89 LEU A CA 1
ATOM 699 C C . LEU A 1 89 ? -8.212 7.705 -15.490 1.00 81.56 89 LEU A C 1
ATOM 701 O O . LEU A 1 89 ? -9.214 7.619 -16.200 1.00 81.56 89 LEU A O 1
ATOM 705 N N . GLU A 1 90 ? -7.273 6.760 -15.467 1.00 82.94 90 GLU A N 1
ATOM 706 C CA . GLU A 1 90 ? -7.322 5.515 -16.245 1.00 82.94 90 GLU A CA 1
ATOM 707 C C . GLU A 1 90 ? -8.203 4.415 -15.617 1.00 82.94 90 GLU A C 1
ATOM 709 O O . GLU A 1 90 ? -8.371 3.337 -16.188 1.00 82.94 90 GLU A O 1
ATOM 714 N N . GLY A 1 91 ? -8.828 4.687 -14.466 1.00 80.81 91 GLY A N 1
ATOM 715 C CA . GLY A 1 91 ? -9.804 3.803 -13.827 1.00 80.81 91 GLY A CA 1
ATOM 716 C C . GLY A 1 91 ? -9.313 3.092 -12.564 1.00 80.81 91 GLY A C 1
ATOM 717 O O . GLY A 1 91 ? -10.051 2.262 -12.023 1.00 80.81 91 GLY A O 1
ATOM 718 N N . LEU A 1 92 ? -8.129 3.431 -12.040 1.00 84.06 92 LEU A N 1
ATOM 719 C CA . LEU A 1 92 ? -7.580 2.831 -10.819 1.00 84.06 92 LEU A CA 1
ATOM 720 C C . LEU A 1 92 ? -8.526 2.972 -9.617 1.00 84.06 92 LEU A C 1
ATOM 722 O O . LEU A 1 92 ? -8.666 2.025 -8.849 1.00 84.06 92 LEU A O 1
ATOM 726 N N . ALA A 1 93 ? -9.236 4.096 -9.471 1.00 77.12 93 ALA A N 1
ATOM 727 C CA . ALA A 1 93 ? -10.179 4.305 -8.363 1.00 77.12 93 ALA A CA 1
ATOM 728 C C . ALA A 1 93 ? -11.334 3.281 -8.332 1.00 77.12 93 ALA A C 1
ATOM 730 O O . ALA A 1 93 ? -11.889 2.984 -7.271 1.00 77.12 93 ALA A O 1
ATOM 731 N N . HIS A 1 94 ? -11.686 2.708 -9.488 1.00 80.31 94 HIS A N 1
ATOM 732 C CA . HIS A 1 94 ? -12.704 1.660 -9.582 1.00 80.31 94 HIS A CA 1
ATOM 733 C C . HIS A 1 94 ? -12.129 0.281 -9.262 1.00 80.31 94 HIS A C 1
ATOM 735 O O . HIS A 1 94 ? -12.795 -0.520 -8.611 1.00 80.31 94 HIS A O 1
ATOM 741 N N . GLN A 1 95 ? -10.903 0.002 -9.716 1.00 83.00 95 GLN A N 1
ATOM 742 C CA . GLN A 1 95 ? -10.252 -1.293 -9.508 1.00 83.00 95 GLN A CA 1
ATOM 743 C C . GLN A 1 95 ? -9.691 -1.440 -8.087 1.00 83.00 95 GLN A C 1
ATOM 745 O O . GLN A 1 95 ? -9.710 -2.534 -7.530 1.00 83.00 95 GLN A O 1
ATOM 750 N N . ARG A 1 96 ? -9.210 -0.334 -7.507 1.00 89.69 96 ARG A N 1
ATOM 751 C CA . ARG A 1 96 ? -8.589 -0.221 -6.177 1.00 89.69 96 ARG A CA 1
ATOM 752 C C . ARG A 1 96 ? -7.474 -1.234 -5.912 1.00 89.69 96 ARG A C 1
ATOM 754 O O . ARG A 1 96 ? -7.258 -1.693 -4.788 1.00 89.69 96 ARG A O 1
ATOM 761 N N . ILE A 1 97 ? -6.777 -1.592 -6.983 1.00 91.88 97 ILE A N 1
ATOM 762 C CA . ILE A 1 97 ? -5.656 -2.515 -6.987 1.00 91.88 97 ILE A CA 1
ATOM 763 C C . ILE A 1 97 ? -4.666 -2.085 -8.064 1.00 91.88 97 ILE A C 1
ATOM 765 O O . ILE A 1 97 ? -5.066 -1.769 -9.182 1.00 91.88 97 ILE A O 1
ATOM 769 N N . PHE A 1 98 ? -3.381 -2.096 -7.738 1.00 93.25 98 PHE A N 1
ATOM 770 C CA . PHE A 1 98 ? -2.305 -1.984 -8.718 1.00 93.25 98 PHE A CA 1
ATOM 771 C C . PHE A 1 98 ? -1.116 -2.844 -8.300 1.00 93.25 98 PHE A C 1
ATOM 773 O O . PHE A 1 98 ? -1.029 -3.324 -7.169 1.00 93.25 98 PHE A O 1
ATOM 780 N N . ARG A 1 99 ? -0.199 -3.055 -9.236 1.00 93.12 99 ARG A N 1
ATOM 781 C CA . ARG A 1 99 ? 1.085 -3.695 -9.003 1.00 93.12 99 ARG A CA 1
ATOM 782 C C . ARG A 1 99 ? 2.151 -2.613 -8.965 1.00 93.12 99 ARG A C 1
ATOM 784 O O . ARG A 1 99 ? 2.288 -1.865 -9.929 1.00 93.12 99 ARG A O 1
ATOM 791 N N . GLU A 1 100 ? 2.900 -2.533 -7.878 1.00 92.31 100 GLU A N 1
ATOM 792 C CA . GLU A 1 100 ? 4.056 -1.649 -7.807 1.00 92.31 100 GLU A CA 1
ATOM 793 C C . GLU A 1 100 ? 5.159 -2.229 -8.708 1.00 92.31 100 GLU A C 1
ATOM 795 O O . GLU A 1 100 ? 5.537 -3.397 -8.586 1.00 92.31 100 GLU A O 1
ATOM 800 N N . ALA A 1 101 ? 5.598 -1.452 -9.696 1.00 89.94 101 ALA A N 1
ATOM 801 C CA . ALA A 1 101 ? 6.427 -1.937 -10.792 1.00 89.94 101 ALA A CA 1
ATOM 802 C C . ALA A 1 101 ? 7.855 -2.304 -10.354 1.00 89.94 101 ALA A C 1
ATOM 804 O O . ALA A 1 101 ? 8.448 -3.211 -10.941 1.00 89.94 101 ALA A O 1
ATOM 805 N N . ASN A 1 102 ? 8.398 -1.634 -9.334 1.00 86.81 102 ASN A N 1
ATOM 806 C CA . ASN A 1 102 ? 9.785 -1.804 -8.900 1.00 86.81 102 ASN A CA 1
ATOM 807 C C . ASN A 1 102 ? 9.981 -3.037 -8.005 1.00 86.81 102 ASN A C 1
ATOM 809 O O . ASN A 1 102 ? 10.977 -3.750 -8.115 1.00 86.81 102 ASN A O 1
ATOM 813 N N . THR A 1 103 ? 9.017 -3.306 -7.132 1.00 86.50 103 THR A N 1
ATOM 814 C CA . THR A 1 103 ? 9.030 -4.401 -6.151 1.00 86.50 103 THR A CA 1
ATOM 815 C C . THR A 1 103 ? 8.212 -5.601 -6.616 1.00 86.50 103 THR A C 1
ATOM 817 O O . THR A 1 103 ? 8.419 -6.723 -6.161 1.00 86.50 103 THR A O 1
ATOM 820 N N . GLY A 1 104 ? 7.276 -5.386 -7.542 1.00 88.06 104 GLY A N 1
ATOM 821 C CA . GLY A 1 104 ? 6.306 -6.386 -7.966 1.00 88.06 104 GLY A CA 1
ATOM 822 C C . GLY A 1 104 ? 5.173 -6.610 -6.963 1.00 88.06 104 GLY A C 1
ATOM 823 O O . GLY A 1 104 ? 4.331 -7.471 -7.233 1.00 88.06 104 GLY A O 1
ATOM 824 N N . ALA A 1 105 ? 5.139 -5.857 -5.860 1.00 91.81 105 ALA A N 1
ATOM 825 C CA . ALA A 1 105 ? 4.134 -5.980 -4.817 1.00 91.81 105 ALA A CA 1
ATOM 826 C C . ALA A 1 105 ? 2.738 -5.616 -5.329 1.00 91.81 105 ALA A C 1
ATOM 828 O O . ALA A 1 105 ? 2.566 -4.730 -6.167 1.00 91.81 105 ALA A O 1
ATOM 829 N N . ILE A 1 106 ? 1.719 -6.283 -4.799 1.00 93.94 106 ILE A N 1
ATOM 830 C CA . ILE A 1 106 ? 0.324 -5.961 -5.084 1.00 93.94 106 ILE A CA 1
ATOM 831 C C . ILE A 1 106 ? -0.190 -5.004 -4.018 1.00 93.94 106 ILE A C 1
ATOM 833 O O . ILE A 1 106 ? -0.217 -5.336 -2.835 1.00 93.94 106 ILE A O 1
ATOM 837 N N . VAL A 1 107 ? -0.638 -3.831 -4.445 1.00 93.44 107 VAL A N 1
ATOM 838 C CA . VAL A 1 107 ? -1.221 -2.806 -3.586 1.00 93.44 107 VAL A CA 1
ATOM 839 C C . VAL A 1 107 ? -2.731 -2.834 -3.764 1.00 93.44 107 VAL A C 1
ATOM 841 O O . VAL A 1 107 ? -3.228 -2.618 -4.865 1.00 93.44 107 VAL A O 1
ATOM 844 N N . GLN A 1 108 ? -3.470 -3.105 -2.690 1.00 92.75 108 GLN A N 1
ATOM 845 C CA . GLN A 1 108 ? -4.934 -3.040 -2.652 1.00 92.75 108 GLN A CA 1
ATOM 846 C C . GLN A 1 108 ? -5.370 -2.003 -1.622 1.00 92.75 108 GLN A C 1
ATOM 848 O O . GLN A 1 108 ? -4.803 -1.937 -0.531 1.00 92.75 108 GLN A O 1
ATOM 853 N N . PHE A 1 109 ? -6.394 -1.218 -1.934 1.00 92.62 109 PHE A N 1
ATOM 854 C CA . PHE A 1 109 ? -6.866 -0.157 -1.048 1.00 92.62 109 PHE A CA 1
ATOM 855 C C . PHE A 1 109 ? -8.382 0.023 -1.108 1.00 92.62 109 PHE A C 1
ATOM 857 O O . PHE A 1 109 ? -9.058 -0.527 -1.971 1.00 92.62 109 PHE A O 1
ATOM 864 N N . GLY A 1 110 ? -8.955 0.754 -0.156 1.00 90.69 110 GLY A N 1
ATOM 865 C CA . GLY A 1 110 ? -10.390 1.017 -0.165 1.00 90.69 110 GLY A CA 1
ATOM 866 C C . GLY A 1 110 ? -10.964 1.504 1.156 1.00 90.69 110 GLY A C 1
ATOM 867 O O . GLY A 1 110 ? -10.253 1.922 2.070 1.00 90.69 110 GLY A O 1
ATOM 868 N N . TYR A 1 111 ? -12.294 1.450 1.236 1.00 87.19 111 TYR A N 1
ATOM 869 C CA . TYR A 1 111 ? -13.093 2.028 2.321 1.00 87.19 111 TYR A CA 1
ATOM 870 C C . TYR A 1 111 ? -13.443 1.026 3.425 1.00 87.19 111 TYR A C 1
ATOM 872 O O . TYR A 1 111 ? -13.801 1.419 4.540 1.00 87.19 111 TYR A O 1
ATOM 880 N N . LYS A 1 112 ? -13.381 -0.275 3.132 1.00 80.69 112 LYS A N 1
ATOM 881 C CA . LYS A 1 112 ? -13.647 -1.351 4.089 1.00 80.69 112 LYS A CA 1
ATOM 882 C C . LYS A 1 112 ? -12.599 -2.439 3.940 1.00 80.69 112 LYS A C 1
ATOM 884 O O . LYS A 1 112 ? -12.122 -2.709 2.848 1.00 80.69 112 LYS A O 1
ATOM 889 N N . LEU A 1 113 ? -12.312 -3.130 5.040 1.00 70.56 113 LEU A N 1
ATOM 890 C CA . LEU A 1 113 ? -11.438 -4.306 5.025 1.00 70.56 113 LEU A CA 1
ATOM 891 C C . LEU A 1 113 ? -11.994 -5.425 4.128 1.00 70.56 113 LEU A C 1
ATOM 893 O O . LEU A 1 113 ? -11.246 -6.250 3.634 1.00 70.56 113 LEU A O 1
ATOM 897 N N . GLU A 1 114 ? -13.313 -5.481 3.961 1.00 71.62 114 GLU A N 1
ATOM 898 C CA . GLU A 1 114 ? -13.984 -6.480 3.125 1.00 71.62 114 GLU A CA 1
ATOM 899 C C . GLU A 1 114 ? -13.764 -6.229 1.628 1.00 71.62 114 GLU A C 1
ATOM 901 O O . GLU A 1 114 ? -13.888 -7.159 0.838 1.00 71.62 114 GLU A O 1
ATOM 906 N N . ASP A 1 115 ? -13.418 -4.991 1.258 1.00 61.97 115 ASP A N 1
ATOM 907 C CA . ASP A 1 115 ? -13.147 -4.588 -0.123 1.00 61.97 115 ASP A CA 1
ATOM 908 C C . ASP A 1 115 ? -11.712 -4.932 -0.565 1.00 61.97 115 ASP A C 1
ATOM 910 O O . ASP A 1 115 ? -11.393 -4.785 -1.744 1.00 61.97 115 ASP A O 1
ATOM 914 N N . ILE A 1 116 ? -10.844 -5.360 0.366 1.00 62.75 116 ILE A N 1
ATOM 915 C CA . ILE A 1 116 ? -9.417 -5.620 0.120 1.00 62.75 116 ILE A CA 1
ATOM 916 C C . ILE A 1 116 ? -9.006 -7.053 0.441 1.00 62.75 116 ILE A C 1
ATOM 918 O O . ILE A 1 116 ? -8.637 -7.775 -0.510 1.00 62.75 116 ILE A O 1
#